Protein AF-A0ABD5UGA8-F1 (afdb_monomer)

Structure (mmCIF, N/CA/C/O backbone):
data_AF-A0ABD5UGA8-F1
#
_entry.id   AF-A0ABD5UGA8-F1
#
loop_
_atom_site.group_PDB
_atom_site.id
_atom_site.type_symbol
_atom_site.label_atom_id
_atom_site.label_alt_id
_atom_site.label_comp_id
_atom_site.label_asym_id
_atom_site.label_entity_id
_atom_site.label_seq_id
_atom_site.pdbx_PDB_ins_code
_atom_site.Cartn_x
_atom_site.Cartn_y
_atom_site.Cartn_z
_atom_site.occupancy
_atom_site.B_iso_or_equiv
_atom_site.auth_seq_id
_atom_site.auth_comp_id
_atom_site.auth_asym_id
_atom_site.auth_atom_id
_atom_site.pdbx_PDB_model_num
ATOM 1 N N . MET A 1 1 ? -20.978 2.724 21.524 1.00 45.38 1 MET A N 1
ATOM 2 C CA . MET A 1 1 ? -21.002 1.710 20.446 1.00 45.38 1 MET A CA 1
ATOM 3 C C . MET A 1 1 ? -19.588 1.168 20.319 1.00 45.38 1 MET A C 1
ATOM 5 O O . MET A 1 1 ? -18.673 1.972 20.382 1.00 45.38 1 MET A O 1
ATOM 9 N N . SER A 1 2 ? -19.447 -0.160 20.303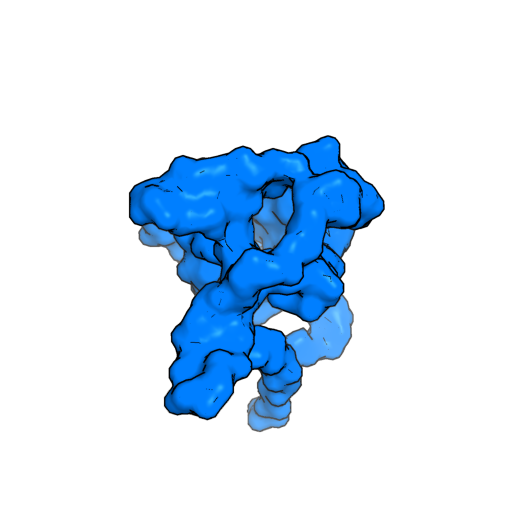 1.00 50.12 2 SER A N 1
ATOM 10 C CA . SER A 1 2 ? -18.247 -0.940 20.665 1.00 50.12 2 SER A CA 1
ATOM 11 C C . SER A 1 2 ? -16.950 -0.486 19.970 1.00 50.12 2 SER A C 1
ATOM 13 O O . SER A 1 2 ? -16.652 -0.906 18.855 1.00 50.12 2 SER A O 1
ATOM 15 N N . THR A 1 3 ? -16.164 0.347 20.658 1.00 58.06 3 THR A N 1
ATOM 16 C CA . THR A 1 3 ? -14.727 0.522 20.393 1.00 58.06 3 THR A CA 1
ATOM 17 C C . THR A 1 3 ? -13.955 -0.774 20.655 1.00 58.06 3 THR A C 1
ATOM 19 O O . THR A 1 3 ? -12.910 -0.972 20.043 1.00 58.06 3 THR A O 1
ATOM 22 N N . ASP A 1 4 ? -14.511 -1.701 21.451 1.00 78.06 4 ASP A N 1
ATOM 23 C CA . ASP A 1 4 ? -13.865 -2.971 21.806 1.00 78.06 4 ASP A CA 1
ATOM 24 C C . ASP A 1 4 ? -13.394 -3.763 20.584 1.00 78.06 4 ASP A C 1
ATOM 26 O O . ASP A 1 4 ? -12.284 -4.287 20.602 1.00 78.06 4 ASP A O 1
ATOM 30 N N . ARG A 1 5 ? -14.184 -3.837 19.497 1.00 87.25 5 ARG A N 1
ATOM 31 C CA . ARG A 1 5 ? -13.758 -4.596 18.308 1.00 87.25 5 ARG A CA 1
ATOM 32 C C . ARG A 1 5 ? -12.470 -4.018 17.726 1.00 87.25 5 ARG A C 1
ATOM 34 O O . ARG A 1 5 ? -11.497 -4.749 17.584 1.00 87.25 5 ARG A O 1
ATOM 41 N N . PHE A 1 6 ? -12.453 -2.734 17.371 1.00 92.12 6 PHE A N 1
ATOM 42 C CA . PHE A 1 6 ? -11.289 -2.123 16.720 1.00 92.12 6 PHE A CA 1
ATOM 43 C C . PHE A 1 6 ? -10.103 -1.961 17.670 1.00 92.12 6 PHE A C 1
ATOM 45 O O . PHE A 1 6 ? -8.963 -2.023 17.220 1.00 92.12 6 PHE A O 1
ATOM 52 N N . GLU A 1 7 ? -10.343 -1.822 18.974 1.00 93.44 7 GLU A N 1
ATOM 53 C CA . GLU A 1 7 ? -9.287 -1.875 19.985 1.00 93.44 7 GLU A CA 1
ATOM 54 C C . GLU A 1 7 ? -8.636 -3.258 20.061 1.00 93.44 7 GLU A C 1
ATOM 56 O O . GLU A 1 7 ? -7.408 -3.343 20.103 1.00 93.44 7 GLU A O 1
ATOM 61 N N . VAL A 1 8 ? -9.420 -4.342 20.001 1.00 92.62 8 VAL A N 1
ATOM 62 C CA . VAL A 1 8 ? -8.891 -5.712 19.905 1.00 92.62 8 VAL 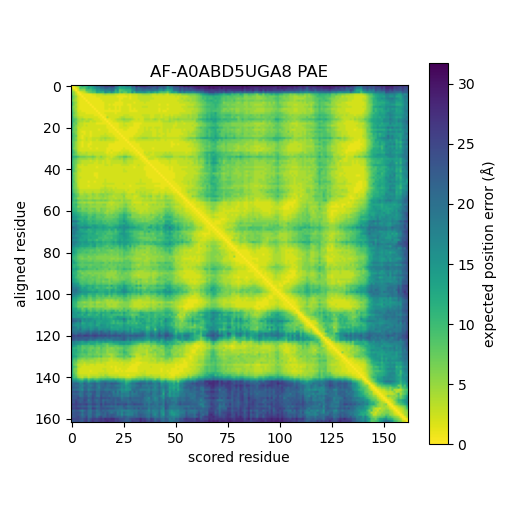A CA 1
ATOM 63 C C . VAL A 1 8 ? -8.052 -5.876 18.639 1.00 92.62 8 VAL A C 1
ATOM 65 O O . VAL A 1 8 ? -6.924 -6.360 18.727 1.00 92.62 8 VAL A O 1
ATOM 68 N N . VAL A 1 9 ? -8.543 -5.407 17.485 1.00 93.69 9 VAL A N 1
ATOM 69 C CA . VAL A 1 9 ? -7.764 -5.453 16.236 1.00 93.69 9 VAL A CA 1
ATOM 70 C C . VAL A 1 9 ? -6.473 -4.643 16.355 1.00 93.69 9 VAL A C 1
ATOM 72 O O . VAL A 1 9 ? -5.406 -5.126 15.993 1.00 93.69 9 VAL A O 1
ATOM 75 N N . ALA A 1 10 ? -6.534 -3.421 16.885 1.00 94.62 10 ALA A N 1
ATOM 76 C CA . ALA A 1 10 ? -5.359 -2.572 17.039 1.00 94.62 10 ALA A CA 1
ATOM 77 C C . ALA A 1 10 ? -4.320 -3.200 17.979 1.00 94.62 10 ALA A C 1
ATOM 79 O O . ALA A 1 10 ? -3.131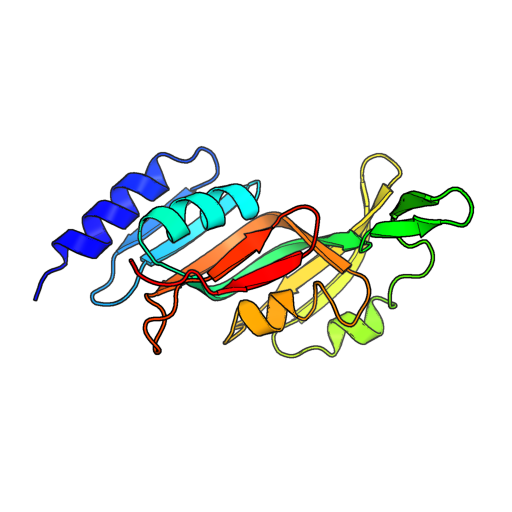 -3.18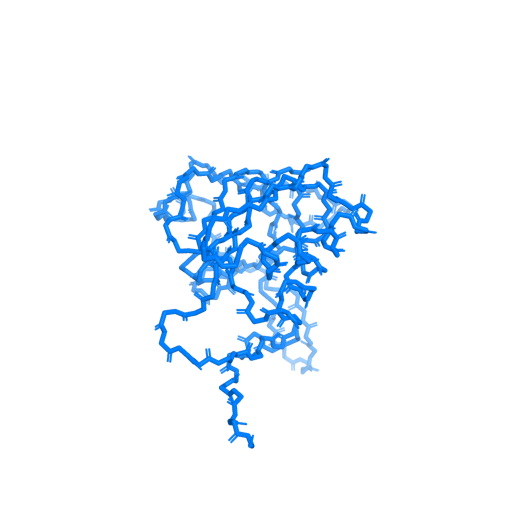7 17.672 1.00 94.62 10 ALA A O 1
ATOM 80 N N . ASN A 1 11 ? -4.750 -3.785 19.100 1.00 94.19 11 ASN A N 1
ATOM 81 C CA . ASN A 1 11 ? -3.866 -4.503 20.021 1.00 94.19 11 ASN A CA 1
ATOM 82 C C . ASN A 1 11 ? -3.167 -5.684 19.349 1.00 94.19 11 ASN A C 1
ATOM 84 O O . ASN A 1 11 ? -1.986 -5.916 19.600 1.00 94.19 11 ASN A O 1
ATOM 88 N N . ASP A 1 12 ? -3.891 -6.398 18.494 1.00 94.38 12 ASP A N 1
ATOM 89 C CA . ASP A 1 12 ? -3.369 -7.523 17.738 1.00 94.38 12 ASP A CA 1
ATOM 90 C C . ASP A 1 12 ? -2.356 -7.091 16.664 1.00 94.38 12 ASP A C 1
ATOM 92 O O . ASP A 1 12 ? -1.270 -7.661 16.564 1.00 94.38 12 ASP A O 1
ATOM 96 N N . LEU A 1 13 ? -2.661 -6.031 15.908 1.00 93.62 13 LEU A N 1
ATOM 97 C CA . LEU A 1 13 ? -1.751 -5.485 14.899 1.00 93.62 13 LEU A CA 1
ATOM 98 C C . LEU A 1 13 ? -0.462 -4.937 15.527 1.00 93.62 13 LEU A C 1
ATOM 100 O O . LEU A 1 13 ? 0.611 -5.165 14.975 1.00 93.62 13 LEU A O 1
ATOM 104 N N . ARG A 1 14 ? -0.528 -4.304 16.708 1.00 94.19 14 ARG A N 1
ATOM 105 C CA . ARG A 1 14 ? 0.663 -3.820 17.444 1.00 94.19 14 ARG A CA 1
ATOM 106 C C . ARG A 1 14 ? 1.681 -4.911 17.774 1.00 94.19 14 ARG A C 1
ATOM 108 O O . ARG A 1 14 ? 2.828 -4.580 18.041 1.00 94.19 14 ARG A O 1
ATOM 115 N N . GLN A 1 15 ? 1.289 -6.186 17.774 1.00 92.69 15 GLN A N 1
ATOM 116 C CA . GLN A 1 15 ? 2.218 -7.294 18.021 1.00 92.69 15 GLN A CA 1
ATOM 117 C C . GLN A 1 15 ? 3.133 -7.586 16.823 1.00 92.69 15 GLN A C 1
ATOM 119 O O . GLN A 1 15 ? 4.062 -8.385 16.939 1.00 92.69 15 GLN A O 1
ATOM 124 N N . GLN A 1 16 ? 2.879 -6.986 15.658 1.00 91.00 16 GLN A N 1
ATOM 125 C CA . GLN A 1 16 ? 3.742 -7.153 14.497 1.00 91.00 16 GLN A CA 1
ATOM 126 C C . GLN A 1 16 ? 5.002 -6.298 14.603 1.00 91.00 16 GLN A C 1
ATOM 128 O O . GLN A 1 16 ? 4.933 -5.104 14.874 1.00 91.00 16 GLN A O 1
ATOM 133 N N . SER A 1 17 ? 6.150 -6.896 14.280 1.00 87.00 17 SER A N 1
ATOM 134 C CA . SER A 1 17 ? 7.470 -6.259 14.380 1.00 87.00 17 SER A CA 1
ATOM 135 C C . SER A 1 17 ? 7.620 -4.967 13.572 1.00 87.00 17 SER A C 1
ATOM 137 O O . SER A 1 17 ? 8.383 -4.098 13.975 1.00 87.00 17 SER A O 1
ATOM 139 N N . GLY A 1 18 ? 6.908 -4.829 12.450 1.00 87.56 18 GLY A N 1
ATOM 140 C CA . GLY A 1 18 ? 6.964 -3.628 11.611 1.00 87.56 18 GLY A CA 1
ATOM 141 C C . GLY A 1 18 ? 5.992 -2.514 12.018 1.00 87.56 18 GLY A C 1
ATOM 142 O O . GLY A 1 18 ? 6.023 -1.445 11.415 1.00 87.56 18 GLY A O 1
ATOM 143 N N . VAL A 1 19 ? 5.095 -2.730 12.989 1.00 92.62 19 VAL A N 1
ATOM 144 C CA . VAL A 1 19 ? 4.140 -1.693 13.422 1.00 92.62 19 VAL A CA 1
ATOM 145 C C . VAL A 1 19 ? 4.834 -0.718 14.365 1.00 92.62 19 VAL A C 1
ATOM 147 O O . VAL A 1 19 ? 5.296 -1.097 15.435 1.00 92.62 19 VAL A O 1
ATOM 150 N N . ILE A 1 20 ? 4.868 0.555 13.969 1.00 93.62 20 ILE A N 1
ATOM 151 C CA . ILE A 1 20 ? 5.433 1.652 14.761 1.00 93.62 20 ILE A CA 1
ATOM 152 C C . ILE A 1 20 ? 4.348 2.244 15.661 1.00 93.62 20 ILE A C 1
ATOM 154 O O . ILE A 1 20 ? 4.526 2.375 16.869 1.00 93.62 20 ILE A O 1
ATOM 158 N N . GLU A 1 21 ? 3.197 2.575 15.075 1.00 94.06 21 GLU A N 1
ATOM 159 C CA . GLU A 1 21 ? 2.040 3.116 15.786 1.00 94.06 21 GLU A CA 1
ATOM 160 C C . GLU A 1 21 ? 0.763 2.470 15.268 1.00 94.06 21 GLU A C 1
ATOM 162 O O . GLU A 1 21 ? 0.638 2.125 14.095 1.00 94.06 21 GLU A O 1
ATOM 167 N N . CYS A 1 22 ? -0.220 2.319 16.147 1.00 95.25 22 CYS A N 1
ATOM 168 C CA . CYS A 1 22 ? -1.522 1.795 15.773 1.00 95.25 22 CYS A CA 1
ATOM 169 C C . CYS A 1 22 ? -2.586 2.424 16.663 1.00 95.25 22 CYS A C 1
ATOM 171 O O . CYS A 1 22 ? -2.460 2.399 17.890 1.00 95.25 22 CYS A O 1
ATOM 173 N N . VAL A 1 23 ? -3.634 2.966 16.056 1.00 94.38 23 VAL A N 1
ATOM 174 C CA . VAL A 1 23 ? -4.715 3.697 16.722 1.00 94.38 23 VAL A CA 1
ATOM 175 C C . VAL A 1 23 ? -6.048 3.137 16.245 1.00 94.38 23 VAL A C 1
ATOM 177 O O . VAL A 1 23 ? -6.285 3.029 15.044 1.00 94.38 23 VAL A O 1
ATOM 180 N N . ALA A 1 24 ? -6.909 2.768 17.190 1.00 94.06 24 ALA A N 1
ATOM 181 C CA . ALA A 1 24 ? -8.275 2.354 16.903 1.00 94.06 24 ALA A CA 1
ATOM 182 C C . ALA A 1 24 ? -9.192 3.578 16.818 1.00 94.06 24 ALA A C 1
ATOM 184 O O . ALA A 1 24 ? -9.073 4.514 17.608 1.00 94.06 24 ALA A O 1
ATOM 185 N N . TRP A 1 25 ? -10.131 3.533 15.882 1.00 91.50 25 TRP A N 1
ATOM 186 C CA . TRP A 1 25 ? -11.207 4.501 15.714 1.00 91.50 25 TRP A CA 1
ATOM 187 C C . TRP A 1 25 ? -12.555 3.798 15.868 1.00 91.50 25 TRP A C 1
ATOM 189 O O . TRP A 1 25 ? -12.630 2.578 16.011 1.00 91.50 25 TRP A O 1
ATOM 199 N N . SER A 1 26 ? -13.647 4.560 15.802 1.00 88.38 26 SER A N 1
ATOM 200 C CA . SER A 1 26 ? -15.001 4.004 15.903 1.00 88.38 26 SER A CA 1
ATOM 201 C C . SER A 1 26 ? -15.383 3.065 14.753 1.00 88.38 26 SER A C 1
ATOM 203 O O . SER A 1 26 ? -16.310 2.277 14.907 1.00 88.38 26 SER A O 1
ATOM 205 N N . ASP A 1 27 ? -14.716 3.168 13.601 1.00 87.69 27 ASP A N 1
ATOM 206 C CA . ASP A 1 27 ? -15.058 2.451 12.363 1.00 87.69 27 ASP A CA 1
ATOM 207 C C . ASP A 1 27 ? -13.848 1.845 11.630 1.00 87.69 27 ASP A C 1
ATOM 209 O O . ASP A 1 27 ? -13.992 1.278 10.546 1.00 87.69 27 ASP A O 1
ATOM 213 N N . SER A 1 28 ? -12.642 2.011 12.173 1.00 90.75 28 SER A N 1
ATOM 214 C CA . SER A 1 28 ? -11.401 1.723 11.457 1.00 90.75 28 SER A CA 1
ATOM 215 C C . SER A 1 28 ? -10.198 1.642 12.393 1.00 90.75 28 SER A C 1
ATOM 217 O O . SER A 1 28 ? -10.287 1.931 13.585 1.00 90.75 28 SER A O 1
ATOM 219 N N . VAL A 1 29 ? -9.049 1.258 11.843 1.00 93.44 29 VAL A N 1
ATOM 220 C CA . VAL A 1 29 ? -7.750 1.267 12.522 1.00 93.44 29 VAL A CA 1
ATOM 221 C C . VAL A 1 29 ? -6.739 1.994 11.644 1.00 93.44 29 VAL A C 1
ATOM 223 O O . VAL A 1 29 ? -6.629 1.699 10.457 1.00 93.44 29 VAL A O 1
ATOM 226 N N . SER A 1 30 ? -5.995 2.932 12.220 1.00 93.31 30 SER A N 1
ATOM 227 C CA . SER A 1 30 ? -4.858 3.589 11.571 1.00 93.31 30 SER A CA 1
ATOM 228 C C . SER A 1 30 ? -3.560 2.965 12.057 1.00 93.31 30 SER A C 1
ATOM 230 O O . SER A 1 30 ? -3.354 2.855 13.261 1.00 93.31 30 SER A O 1
ATOM 232 N N . VAL A 1 31 ? -2.673 2.595 11.139 1.00 94.06 31 VAL A N 1
ATOM 233 C CA . VAL A 1 31 ? -1.390 1.947 11.428 1.00 94.06 31 VAL A CA 1
ATOM 234 C C . VAL A 1 31 ? -0.266 2.711 10.740 1.00 94.06 31 VAL A C 1
ATOM 236 O O . VAL A 1 31 ? -0.326 2.895 9.529 1.00 94.06 31 VAL A O 1
ATOM 239 N N . ARG A 1 32 ? 0.757 3.123 11.490 1.00 93.25 32 ARG A N 1
ATOM 240 C CA . ARG A 1 32 ? 2.052 3.546 10.946 1.00 93.25 32 ARG A CA 1
ATOM 241 C C . ARG A 1 32 ? 2.996 2.351 10.981 1.00 93.25 32 ARG A C 1
ATOM 243 O O . ARG A 1 32 ? 3.178 1.748 12.040 1.00 93.25 32 ARG A O 1
ATOM 250 N N . TYR A 1 33 ? 3.550 1.978 9.836 1.00 90.25 33 TYR A N 1
ATOM 251 C CA . TYR A 1 33 ? 4.234 0.700 9.642 1.00 90.25 33 TYR A CA 1
ATOM 252 C C . TYR A 1 33 ? 5.509 0.858 8.807 1.00 90.25 33 TYR A C 1
ATOM 254 O O . TYR A 1 33 ? 5.505 1.592 7.824 1.00 90.25 33 TYR A O 1
ATOM 262 N N . SER A 1 34 ? 6.574 0.146 9.174 1.00 87.88 34 SER A N 1
ATOM 263 C CA . SER A 1 34 ? 7.856 0.057 8.464 1.00 87.88 34 SER A CA 1
ATOM 264 C C . SER A 1 34 ? 8.269 -1.416 8.385 1.00 87.88 34 SER A C 1
ATOM 266 O O . SER A 1 34 ? 8.865 -1.969 9.308 1.00 87.88 34 SER A O 1
ATOM 268 N N . GLY A 1 35 ? 7.849 -2.098 7.321 1.00 80.88 35 GLY A N 1
ATOM 269 C CA . GLY A 1 35 ? 8.057 -3.534 7.144 1.00 80.88 35 GLY A CA 1
ATOM 270 C C . GLY A 1 35 ? 7.347 -4.085 5.907 1.00 80.88 35 GLY A C 1
ATOM 271 O O . GLY A 1 35 ? 6.922 -3.345 5.015 1.00 80.88 35 GLY A O 1
ATOM 272 N N . VAL A 1 36 ? 7.131 -5.399 5.862 1.00 78.50 36 VAL A N 1
ATOM 273 C CA . VAL A 1 36 ? 6.472 -6.051 4.724 1.00 78.50 36 VAL A CA 1
ATOM 274 C C . VAL A 1 36 ? 4.949 -5.878 4.781 1.00 78.50 36 VAL A C 1
ATOM 276 O O . VAL A 1 36 ? 4.254 -6.492 5.593 1.00 78.50 36 VAL A O 1
ATOM 279 N N . LEU A 1 37 ? 4.395 -5.070 3.869 1.00 80.25 37 LEU A N 1
ATOM 280 C CA . LEU A 1 37 ? 2.955 -4.764 3.821 1.00 80.25 37 LEU A CA 1
ATOM 281 C C . LEU A 1 37 ? 2.055 -6.005 3.790 1.00 80.25 37 LEU A C 1
ATOM 283 O O . LEU A 1 37 ? 0.930 -5.966 4.293 1.00 80.25 37 LEU A O 1
ATOM 287 N N . CYS A 1 38 ? 2.514 -7.103 3.188 1.00 76.69 38 CYS A N 1
ATOM 288 C CA . CYS A 1 38 ? 1.730 -8.331 3.087 1.00 76.69 38 CYS A CA 1
ATOM 289 C C . CYS A 1 38 ? 1.358 -8.914 4.455 1.00 76.69 38 CYS A C 1
ATOM 291 O O . CYS A 1 38 ? 0.265 -9.463 4.594 1.00 76.69 38 CYS A O 1
ATOM 293 N N . ASP A 1 39 ? 2.235 -8.796 5.452 1.00 82.69 39 ASP A N 1
ATOM 294 C CA . ASP A 1 39 ? 2.060 -9.422 6.759 1.00 82.69 39 ASP A CA 1
ATOM 295 C C . ASP A 1 39 ? 1.056 -8.623 7.575 1.00 82.69 39 ASP A C 1
ATOM 297 O O . ASP A 1 39 ? 0.134 -9.192 8.170 1.00 82.69 39 ASP A O 1
ATOM 301 N N . LEU A 1 40 ? 1.161 -7.294 7.505 1.00 86.81 40 LEU A N 1
ATOM 302 C CA . LEU A 1 40 ? 0.168 -6.386 8.062 1.00 86.81 40 LEU A CA 1
ATOM 303 C C . LEU A 1 40 ? -1.206 -6.627 7.444 1.00 86.81 40 LEU A C 1
ATOM 305 O O . LEU A 1 40 ? -2.193 -6.790 8.159 1.00 86.81 40 LEU A O 1
ATOM 309 N N . ARG A 1 41 ? -1.278 -6.741 6.115 1.00 83.00 41 ARG A N 1
ATOM 310 C CA . ARG A 1 41 ? -2.536 -7.018 5.410 1.00 83.00 41 ARG A CA 1
ATOM 311 C C . ARG A 1 41 ? -3.114 -8.382 5.757 1.00 83.00 41 ARG A C 1
ATOM 313 O O . ARG A 1 41 ? -4.321 -8.493 5.956 1.00 83.00 41 ARG A O 1
ATOM 320 N N . ARG A 1 42 ? -2.280 -9.423 5.831 1.00 83.75 42 ARG A N 1
ATOM 321 C CA . ARG A 1 42 ? -2.716 -10.774 6.204 1.00 83.75 42 ARG A CA 1
ATOM 322 C C . ARG A 1 42 ? -3.341 -10.768 7.594 1.00 83.75 42 ARG A C 1
ATOM 324 O O . ARG A 1 42 ? -4.395 -11.366 7.769 1.00 83.75 42 ARG A O 1
ATOM 331 N N . ARG A 1 43 ? -2.732 -10.064 8.551 1.00 88.94 43 ARG A N 1
ATOM 332 C CA . ARG A 1 43 ? -3.267 -9.943 9.912 1.00 88.94 43 ARG A CA 1
ATOM 333 C C . ARG A 1 43 ? -4.505 -9.058 9.980 1.00 88.94 43 ARG A C 1
ATOM 335 O O . ARG A 1 43 ? -5.472 -9.443 10.612 1.00 88.94 43 ARG A O 1
ATOM 342 N N . ALA A 1 44 ? -4.550 -7.932 9.272 1.00 88.69 44 ALA A N 1
ATOM 343 C CA . ALA A 1 44 ? -5.757 -7.103 9.210 1.00 88.69 44 ALA A CA 1
ATOM 344 C C . ALA A 1 44 ? -6.967 -7.887 8.661 1.00 88.69 44 ALA A C 1
ATOM 346 O O . ALA A 1 44 ? -8.081 -7.762 9.172 1.00 88.69 44 ALA A O 1
ATOM 347 N N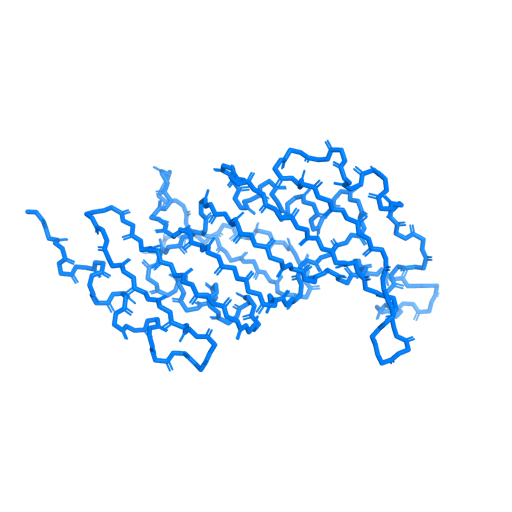 . ARG A 1 45 ? -6.738 -8.771 7.681 1.00 85.50 45 ARG A N 1
ATOM 348 C CA . ARG A 1 45 ? -7.775 -9.640 7.109 1.00 85.50 45 ARG A CA 1
ATOM 349 C C . ARG A 1 45 ? -8.322 -10.689 8.069 1.00 85.50 45 ARG A C 1
ATOM 351 O O . ARG A 1 45 ? -9.479 -11.052 7.912 1.00 85.50 45 ARG A O 1
ATOM 358 N N . THR A 1 46 ? -7.563 -11.150 9.068 1.00 88.81 46 THR A N 1
ATOM 359 C CA . THR A 1 46 ? -8.125 -12.062 10.087 1.00 88.81 46 THR A CA 1
ATOM 360 C C . THR A 1 46 ? -9.190 -11.386 10.951 1.00 88.81 46 THR A C 1
ATOM 362 O O . THR A 1 46 ? -9.892 -12.066 11.689 1.00 88.81 46 THR A O 1
ATOM 365 N N . HIS A 1 47 ? -9.311 -10.059 10.850 1.00 88.94 47 HIS A N 1
ATOM 366 C CA . HIS A 1 47 ? -10.330 -9.243 11.508 1.00 88.94 47 HIS A CA 1
ATOM 367 C C . HIS A 1 47 ? -11.368 -8.666 10.532 1.00 88.94 47 HIS A C 1
ATOM 369 O O . HIS A 1 47 ? -12.102 -7.739 10.895 1.00 88.94 47 HIS A O 1
ATOM 375 N N . ASP A 1 48 ? -11.407 -9.180 9.298 1.00 86.75 48 ASP A N 1
ATOM 376 C CA . ASP A 1 48 ? -12.234 -8.690 8.189 1.00 86.75 48 ASP A CA 1
ATOM 377 C C . ASP A 1 48 ? -12.001 -7.209 7.853 1.00 86.75 48 ASP A C 1
ATOM 379 O O . ASP A 1 48 ? -12.930 -6.493 7.478 1.00 86.75 48 ASP A O 1
ATOM 383 N N . LEU A 1 49 ? -10.765 -6.717 8.005 1.00 86.00 49 LEU A N 1
ATOM 384 C CA . LEU A 1 49 ? -10.411 -5.357 7.606 1.00 86.00 49 LEU A CA 1
ATOM 385 C C . LEU A 1 49 ? -9.631 -5.334 6.291 1.00 86.00 49 LEU A C 1
ATOM 387 O O . LEU A 1 49 ? -8.757 -6.166 6.034 1.00 86.00 49 LEU A O 1
ATOM 391 N N . VAL A 1 50 ? -9.915 -4.316 5.482 1.00 84.38 50 VAL A N 1
ATOM 392 C CA . VAL A 1 50 ? -9.217 -4.021 4.230 1.00 84.38 50 VAL A CA 1
ATOM 393 C C . VAL A 1 50 ? -8.589 -2.630 4.293 1.00 84.38 50 VAL A C 1
ATOM 395 O O . VAL A 1 50 ? -9.131 -1.746 4.962 1.00 84.38 50 VAL A O 1
ATOM 398 N N . PRO A 1 51 ? -7.433 -2.412 3.645 1.00 82.44 51 PRO A N 1
ATOM 399 C CA . PRO A 1 51 ? -6.855 -1.080 3.565 1.00 82.44 51 PRO A CA 1
ATOM 400 C C . PRO A 1 51 ? -7.770 -0.177 2.722 1.00 82.44 51 PRO A C 1
ATOM 402 O O . PRO A 1 51 ? -8.261 -0.586 1.673 1.00 82.44 51 PRO A O 1
ATOM 405 N N . VAL A 1 52 ? -8.006 1.044 3.191 1.00 81.69 52 VAL A N 1
ATOM 406 C CA . VAL A 1 52 ? -8.842 2.060 2.526 1.00 81.69 52 VAL A CA 1
ATOM 407 C C . VAL A 1 52 ? -8.081 3.347 2.245 1.00 81.69 52 VAL A C 1
ATOM 409 O O . VAL A 1 52 ? -8.504 4.144 1.421 1.00 81.69 52 VAL A O 1
ATOM 412 N N . THR A 1 53 ? -6.952 3.569 2.912 1.00 83.94 53 THR A N 1
ATOM 413 C CA . THR A 1 53 ? -6.068 4.698 2.617 1.00 83.94 53 THR A CA 1
ATOM 414 C C . THR A 1 53 ? -4.635 4.291 2.883 1.00 83.94 53 THR A C 1
ATOM 416 O O . THR A 1 53 ? -4.393 3.603 3.877 1.00 83.94 53 THR A O 1
ATOM 419 N N . ILE A 1 54 ? -3.715 4.672 1.997 1.00 83.88 54 ILE A N 1
ATOM 420 C CA . ILE A 1 54 ? -2.280 4.413 2.141 1.00 83.88 54 ILE A CA 1
ATOM 421 C C . ILE A 1 54 ? -1.505 5.669 1.753 1.00 83.88 54 ILE A C 1
ATOM 423 O O . ILE A 1 54 ? -1.528 6.087 0.593 1.00 83.88 54 ILE A O 1
ATOM 427 N N . ASP A 1 55 ? -0.760 6.191 2.719 1.00 86.88 55 ASP A N 1
ATOM 428 C CA . ASP A 1 55 ? 0.139 7.328 2.556 1.00 86.88 55 ASP A CA 1
ATOM 429 C C . ASP A 1 55 ? 1.543 6.890 2.952 1.00 86.88 55 ASP A C 1
ATOM 431 O O . ASP A 1 55 ? 1.723 6.338 4.038 1.00 86.88 55 ASP A O 1
ATOM 435 N N . GLY A 1 56 ? 2.546 7.130 2.114 1.00 89.12 56 GLY A N 1
ATOM 436 C CA . GLY A 1 56 ? 3.928 6.850 2.491 1.00 89.12 56 GLY A CA 1
ATOM 437 C C . GLY A 1 56 ? 4.827 6.434 1.343 1.00 89.12 56 GLY A C 1
ATOM 438 O O . GLY A 1 56 ? 4.556 6.721 0.181 1.00 89.12 56 GLY A O 1
ATOM 439 N N . VAL A 1 57 ? 5.927 5.776 1.699 1.00 88.44 57 VAL A N 1
ATOM 440 C CA . VAL A 1 57 ? 6.983 5.368 0.774 1.00 88.44 57 VAL A CA 1
ATOM 441 C C . VAL A 1 57 ? 7.048 3.851 0.704 1.00 88.44 57 VAL A C 1
ATOM 443 O O . VAL A 1 57 ? 7.284 3.164 1.704 1.00 88.44 57 VAL A O 1
ATOM 446 N N . LEU A 1 58 ? 6.859 3.336 -0.502 1.00 87.12 58 LEU A N 1
ATOM 447 C CA . LEU A 1 58 ? 6.622 1.930 -0.772 1.00 87.12 58 LEU A CA 1
ATOM 448 C C . LEU A 1 58 ? 7.538 1.435 -1.883 1.00 87.12 58 LEU A C 1
ATOM 450 O O . LEU A 1 58 ? 7.872 2.171 -2.808 1.00 87.12 58 LEU A O 1
ATOM 454 N N . TYR A 1 59 ? 7.920 0.174 -1.790 1.00 86.00 59 TYR A N 1
ATOM 455 C CA . TYR A 1 59 ? 8.596 -0.553 -2.845 1.00 86.00 59 TYR A CA 1
ATOM 456 C C . TYR A 1 59 ? 7.601 -1.361 -3.658 1.00 86.00 59 TYR A C 1
ATOM 458 O O . TYR A 1 59 ? 6.712 -2.007 -3.095 1.00 86.00 59 TYR A O 1
ATOM 466 N N . ALA A 1 60 ? 7.815 -1.377 -4.968 1.00 82.62 60 ALA A N 1
ATOM 467 C CA . ALA A 1 60 ? 7.181 -2.308 -5.875 1.00 82.62 60 ALA A CA 1
ATOM 468 C C . ALA A 1 60 ? 8.220 -3.073 -6.709 1.00 82.62 60 ALA A C 1
ATOM 470 O O . ALA A 1 60 ? 9.235 -2.516 -7.127 1.00 82.62 60 ALA A O 1
ATOM 471 N N . GLU A 1 61 ? 7.965 -4.358 -6.930 1.00 82.00 61 GLU A N 1
ATOM 472 C CA . GLU A 1 61 ? 8.723 -5.229 -7.837 1.00 82.00 61 GLU A CA 1
ATOM 473 C C . GLU A 1 61 ? 7.951 -5.413 -9.145 1.00 82.00 61 GLU A C 1
ATOM 475 O O . GLU A 1 61 ? 6.734 -5.234 -9.136 1.00 82.00 61 GLU A O 1
ATOM 480 N N . PRO A 1 62 ? 8.605 -5.757 -10.263 1.00 79.69 62 PRO A N 1
ATOM 481 C CA . PRO A 1 62 ? 7.894 -6.088 -11.490 1.00 79.69 62 PRO A CA 1
ATOM 482 C C . PRO A 1 62 ? 6.911 -7.248 -11.273 1.00 79.69 62 PRO A C 1
ATOM 484 O O . PRO A 1 62 ? 7.196 -8.177 -10.511 1.00 79.69 62 PRO A O 1
ATOM 487 N N . VAL A 1 63 ? 5.755 -7.202 -11.938 1.00 79.25 63 VAL A N 1
ATOM 488 C CA . VAL A 1 63 ? 4.823 -8.336 -11.990 1.00 79.25 63 VAL A CA 1
ATOM 489 C C . VAL A 1 63 ? 5.570 -9.513 -12.614 1.00 79.25 63 VAL A C 1
ATOM 491 O O . VAL A 1 63 ? 6.187 -9.342 -13.659 1.00 79.25 63 VAL A O 1
ATOM 494 N N . PRO A 1 64 ? 5.565 -10.706 -12.008 1.00 78.44 64 PRO A N 1
ATOM 495 C CA . PRO A 1 64 ? 6.178 -11.854 -12.645 1.00 78.44 64 PRO A CA 1
ATOM 496 C C . PRO A 1 64 ? 5.319 -12.362 -13.815 1.00 78.44 64 PRO A C 1
ATOM 498 O O . PRO A 1 64 ? 4.090 -12.383 -13.732 1.00 78.44 64 PRO A O 1
ATOM 501 N N . VAL A 1 65 ? 5.978 -12.801 -14.883 1.00 80.19 65 VAL A N 1
ATOM 502 C CA . VAL A 1 65 ? 5.401 -13.353 -16.113 1.00 80.19 65 VAL A CA 1
ATOM 503 C C . VAL A 1 65 ? 5.973 -14.744 -16.391 1.00 80.19 65 VAL A C 1
ATOM 505 O O . VAL A 1 65 ? 7.056 -15.092 -15.923 1.00 80.19 65 VAL A O 1
ATOM 508 N N . GLU A 1 66 ? 5.225 -15.555 -17.135 1.00 83.94 66 GLU A N 1
ATOM 509 C CA . GLU A 1 66 ? 5.686 -16.860 -17.612 1.00 83.94 66 GLU A CA 1
ATOM 510 C C . GLU A 1 66 ? 6.537 -16.663 -18.874 1.00 83.94 66 GLU A C 1
ATOM 512 O O . GLU A 1 66 ? 6.089 -16.036 -19.839 1.00 83.94 66 GLU A O 1
ATOM 517 N N . ASN A 1 67 ? 7.784 -17.137 -18.850 1.00 82.12 67 ASN A N 1
ATOM 518 C CA . ASN A 1 67 ? 8.682 -17.061 -20.000 1.00 82.12 67 ASN A CA 1
ATOM 519 C C . ASN A 1 67 ? 8.447 -18.227 -20.984 1.00 82.12 67 ASN A C 1
ATOM 521 O O . ASN A 1 67 ? 7.587 -19.080 -20.785 1.00 82.12 67 ASN A O 1
ATOM 525 N N . ALA A 1 68 ? 9.221 -18.274 -22.071 1.00 90.31 68 ALA A N 1
ATOM 526 C CA . ALA A 1 68 ? 9.108 -19.326 -23.088 1.00 90.31 68 ALA A CA 1
ATOM 527 C C . ALA A 1 68 ? 9.474 -20.742 -22.590 1.00 90.31 68 ALA A C 1
ATOM 529 O O . ALA A 1 68 ? 9.224 -21.709 -23.309 1.00 90.31 68 ALA A O 1
ATOM 530 N N . ASP A 1 69 ? 10.064 -20.848 -21.398 1.00 92.81 69 ASP A N 1
ATOM 531 C CA . ASP A 1 69 ? 10.453 -22.094 -20.737 1.00 92.81 69 ASP A CA 1
ATOM 532 C C . ASP A 1 69 ? 9.448 -22.502 -19.633 1.00 92.81 69 ASP A C 1
ATOM 534 O O . ASP A 1 69 ? 9.754 -23.367 -18.812 1.00 92.81 69 ASP A O 1
ATOM 538 N N . ASP A 1 70 ? 8.256 -21.888 -19.605 1.00 87.44 70 ASP A N 1
ATOM 539 C CA . ASP A 1 70 ? 7.209 -22.073 -18.586 1.00 87.44 70 ASP A CA 1
ATOM 540 C C . ASP A 1 70 ? 7.677 -21.719 -17.149 1.00 87.44 70 ASP A C 1
ATOM 542 O O . ASP A 1 70 ? 7.150 -22.211 -16.144 1.00 87.44 70 ASP A O 1
ATOM 546 N N . GLU A 1 71 ? 8.694 -20.857 -17.016 1.00 85.44 71 GLU A N 1
ATOM 547 C CA . GLU A 1 71 ? 9.189 -20.373 -15.725 1.00 85.44 71 GLU A CA 1
ATOM 548 C C . GLU A 1 71 ? 8.571 -19.019 -15.357 1.00 85.44 71 GLU A C 1
ATOM 550 O O . GLU A 1 71 ? 8.474 -18.108 -16.179 1.00 85.44 71 GLU A O 1
ATOM 555 N N . ILE A 1 72 ? 8.217 -18.853 -14.078 1.00 80.56 72 ILE A N 1
ATOM 556 C CA . ILE A 1 72 ? 7.718 -17.587 -13.530 1.00 80.56 72 ILE A CA 1
ATOM 557 C C . ILE A 1 72 ? 8.905 -16.695 -13.150 1.00 80.56 72 ILE A C 1
ATOM 559 O O . ILE A 1 72 ? 9.583 -16.934 -12.145 1.00 80.56 72 ILE A O 1
ATOM 563 N N . VAL A 1 73 ? 9.142 -15.653 -13.942 1.00 79.94 73 VAL A N 1
ATOM 564 C CA . VAL A 1 73 ? 10.260 -14.707 -13.791 1.00 79.94 73 VAL A CA 1
ATOM 565 C C . VAL A 1 73 ? 9.746 -13.265 -13.752 1.00 79.94 73 VAL A C 1
ATOM 567 O O . VAL A 1 73 ? 8.643 -13.015 -14.220 1.00 79.94 73 VAL A O 1
ATOM 570 N N . PRO A 1 74 ? 10.479 -12.292 -13.179 1.00 79.00 74 PRO A N 1
ATOM 571 C CA . PRO A 1 74 ? 10.074 -10.886 -13.244 1.00 79.00 74 PRO A CA 1
ATOM 572 C C . PRO A 1 74 ? 9.910 -10.414 -14.694 1.00 79.00 74 PRO A C 1
ATOM 574 O O . PRO A 1 74 ? 10.751 -10.752 -15.526 1.00 79.00 74 PRO A O 1
ATOM 577 N N . ASP A 1 75 ? 8.875 -9.617 -14.966 1.00 79.38 75 ASP A N 1
ATOM 578 C CA . ASP A 1 75 ? 8.737 -8.892 -16.233 1.00 79.38 75 ASP A CA 1
ATOM 579 C C . ASP A 1 75 ? 9.975 -8.018 -16.479 1.00 79.38 75 ASP A C 1
ATOM 581 O O . ASP A 1 75 ? 10.430 -7.289 -15.587 1.00 79.38 75 ASP A O 1
ATOM 585 N N . ASP A 1 76 ? 10.550 -8.144 -17.673 1.00 79.19 76 ASP A N 1
ATOM 586 C CA . ASP A 1 76 ? 11.737 -7.421 -18.112 1.00 79.19 76 ASP A CA 1
ATOM 587 C C . ASP A 1 76 ? 11.407 -6.069 -18.765 1.00 79.19 76 ASP A C 1
ATOM 589 O O . ASP A 1 76 ? 12.309 -5.234 -18.886 1.00 79.19 76 ASP A O 1
ATOM 593 N N . ASP A 1 77 ? 10.134 -5.808 -19.088 1.00 81.56 77 ASP A N 1
ATOM 594 C CA . ASP A 1 77 ? 9.641 -4.535 -19.633 1.00 81.56 77 ASP A CA 1
ATOM 595 C C . ASP A 1 77 ? 8.421 -3.975 -18.859 1.00 81.56 77 ASP A C 1
ATOM 597 O O . ASP A 1 77 ? 7.360 -3.710 -19.438 1.00 81.56 77 ASP A O 1
ATOM 601 N N . PRO A 1 78 ? 8.533 -3.754 -17.532 1.00 81.06 78 PRO A N 1
ATOM 602 C CA . PRO A 1 78 ? 7.452 -3.158 -16.757 1.00 81.06 78 PRO A CA 1
ATOM 603 C C . PRO A 1 78 ? 7.231 -1.690 -17.155 1.00 81.06 78 PRO A C 1
ATOM 605 O O . PRO A 1 78 ? 8.131 -1.008 -17.654 1.00 81.06 78 PRO A O 1
ATOM 608 N N . ALA A 1 79 ? 6.042 -1.144 -16.870 1.00 84.69 79 ALA A N 1
ATOM 609 C CA . ALA A 1 79 ? 5.713 0.215 -17.296 1.00 84.69 79 ALA A CA 1
ATOM 610 C C . ALA A 1 79 ? 6.710 1.255 -16.745 1.00 84.69 79 ALA A C 1
ATOM 612 O O . ALA A 1 79 ? 7.152 1.160 -15.591 1.00 84.69 79 ALA A O 1
ATOM 613 N N . PRO A 1 80 ? 7.026 2.306 -17.520 1.00 86.25 80 PRO A N 1
ATOM 614 C CA . PRO A 1 80 ? 7.978 3.315 -17.093 1.00 86.25 80 PRO A CA 1
ATOM 615 C C . PRO A 1 80 ? 7.443 4.109 -15.899 1.00 86.25 80 PRO A C 1
ATOM 617 O O . PRO A 1 80 ? 6.245 4.365 -15.764 1.00 86.25 80 PRO A O 1
ATOM 620 N N . THR A 1 81 ? 8.356 4.596 -15.059 1.00 87.00 81 THR A N 1
ATOM 621 C CA . THR A 1 81 ? 8.003 5.298 -13.813 1.00 87.00 81 THR A CA 1
ATOM 622 C C . THR A 1 81 ? 7.170 6.559 -14.043 1.00 87.00 81 THR A C 1
ATOM 624 O O . THR A 1 81 ? 6.396 6.939 -13.173 1.00 87.00 81 THR A O 1
ATOM 627 N N . ALA A 1 82 ? 7.297 7.192 -15.216 1.00 86.12 82 ALA A N 1
ATOM 628 C CA . ALA A 1 82 ? 6.489 8.343 -15.614 1.00 86.12 82 ALA A CA 1
ATOM 629 C C . ALA A 1 82 ? 4.993 8.003 -15.702 1.00 86.12 82 ALA A C 1
ATOM 631 O O . ALA A 1 82 ? 4.179 8.776 -15.215 1.00 86.12 82 ALA A O 1
ATOM 632 N N . VAL A 1 83 ? 4.642 6.828 -16.237 1.00 85.62 83 VAL A N 1
ATOM 633 C CA . VAL A 1 83 ? 3.246 6.365 -16.324 1.00 85.62 83 VAL A CA 1
ATOM 634 C C . VAL A 1 83 ? 2.705 6.063 -14.929 1.00 85.62 83 VAL A C 1
ATOM 636 O O . VAL A 1 83 ? 1.597 6.460 -14.590 1.00 85.62 83 VAL A O 1
ATOM 639 N N . VAL A 1 84 ? 3.511 5.425 -14.074 1.00 82.69 84 VAL A N 1
ATOM 640 C CA . VAL A 1 84 ? 3.106 5.146 -12.686 1.00 82.69 84 VAL A CA 1
ATOM 641 C C . VAL A 1 84 ? 2.902 6.440 -11.889 1.00 82.69 84 VAL A C 1
ATOM 643 O O . VAL A 1 84 ? 1.999 6.514 -11.063 1.00 82.69 84 VAL A O 1
ATOM 646 N N . ALA A 1 85 ? 3.707 7.475 -12.145 1.00 85.19 85 ALA A N 1
ATOM 647 C CA . ALA A 1 85 ? 3.585 8.771 -11.481 1.00 85.19 85 ALA A CA 1
ATOM 648 C C . ALA A 1 85 ? 2.307 9.546 -11.849 1.00 85.19 85 ALA A C 1
ATOM 650 O O . ALA A 1 85 ? 1.909 10.430 -11.096 1.00 85.19 85 ALA A O 1
ATOM 651 N N . GLU A 1 86 ? 1.669 9.228 -12.978 1.00 84.06 86 GLU A N 1
ATOM 652 C CA . GLU A 1 86 ? 0.394 9.829 -13.394 1.00 84.06 86 GLU A CA 1
ATOM 653 C C . GLU A 1 86 ? -0.821 9.186 -12.708 1.00 84.06 86 GLU A C 1
ATOM 655 O O . GLU A 1 86 ? -1.936 9.695 -12.827 1.00 84.06 86 GLU A O 1
ATOM 660 N N . ALA A 1 87 ? -0.629 8.082 -11.980 1.00 79.50 87 ALA A N 1
ATOM 661 C CA . ALA A 1 87 ? -1.709 7.408 -11.278 1.00 79.50 87 ALA A CA 1
ATOM 662 C C . ALA A 1 87 ? -2.238 8.219 -10.086 1.00 79.50 87 ALA A C 1
ATOM 664 O O . ALA A 1 87 ? -1.487 8.832 -9.323 1.00 79.50 87 ALA A O 1
ATOM 665 N N . ASP A 1 88 ? -3.551 8.141 -9.870 1.00 77.81 88 ASP A N 1
ATOM 666 C CA . ASP A 1 88 ? -4.208 8.826 -8.764 1.00 77.81 88 ASP A CA 1
ATOM 667 C C . ASP A 1 88 ? -3.618 8.422 -7.404 1.00 77.81 88 ASP A C 1
ATOM 669 O O . ASP A 1 88 ? -3.541 7.251 -7.028 1.00 77.81 88 ASP A O 1
ATOM 673 N N . GLY A 1 89 ? -3.223 9.436 -6.633 1.00 78.75 89 GLY A N 1
ATOM 674 C CA . GLY A 1 89 ? -2.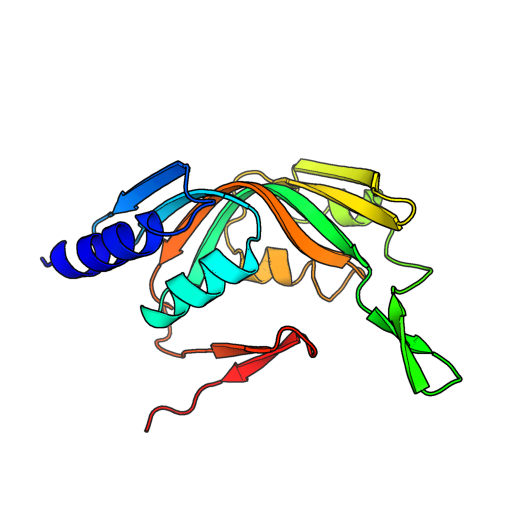661 9.270 -5.295 1.00 78.75 89 GLY A CA 1
ATOM 675 C C . GLY A 1 89 ? -1.193 8.821 -5.260 1.00 78.75 89 GLY A C 1
ATOM 676 O O . GLY A 1 89 ? -0.626 8.748 -4.165 1.00 78.75 89 GLY A O 1
ATOM 677 N N . VAL A 1 90 ? -0.545 8.609 -6.414 1.00 83.12 90 VAL A N 1
ATOM 678 C CA . VAL A 1 90 ? 0.921 8.616 -6.515 1.00 83.12 90 VAL A CA 1
ATOM 679 C C . VAL A 1 90 ? 1.397 10.065 -6.528 1.00 83.12 90 VAL A C 1
ATOM 681 O O . VAL A 1 90 ? 0.955 10.886 -7.323 1.00 83.12 90 VAL A O 1
ATOM 684 N N . GLN A 1 91 ? 2.316 10.389 -5.626 1.00 87.12 91 GLN A N 1
ATOM 685 C CA . GLN A 1 91 ? 3.006 11.675 -5.613 1.00 87.12 91 GLN A CA 1
ATOM 686 C C . GLN A 1 91 ? 4.262 11.632 -6.487 1.00 87.12 91 GLN A C 1
ATOM 688 O O . GLN A 1 91 ? 4.580 12.600 -7.175 1.00 87.12 91 GLN A O 1
ATOM 693 N N . SER A 1 92 ? 5.005 10.526 -6.428 1.00 88.75 92 SER A N 1
ATOM 694 C CA . SER A 1 92 ? 6.177 10.306 -7.271 1.00 88.75 92 SER A CA 1
ATOM 695 C C . SER A 1 92 ? 6.508 8.822 -7.400 1.00 88.75 92 SER A C 1
ATOM 697 O O . SER A 1 92 ? 6.203 8.024 -6.511 1.00 88.75 92 SER A O 1
ATOM 699 N N . ALA A 1 93 ? 7.168 8.463 -8.500 1.00 89.25 93 ALA A N 1
ATOM 700 C CA . ALA A 1 93 ? 7.676 7.122 -8.747 1.00 89.25 93 ALA A CA 1
ATOM 701 C C . ALA A 1 93 ? 9.077 7.195 -9.370 1.00 89.25 93 ALA A C 1
ATOM 703 O O . ALA A 1 93 ? 9.296 7.911 -10.353 1.00 89.25 93 ALA A O 1
ATOM 704 N N . HIS A 1 94 ? 10.029 6.456 -8.799 1.00 90.69 94 HIS A N 1
ATOM 705 C CA . HIS A 1 94 ? 11.423 6.449 -9.243 1.00 90.69 94 HIS A CA 1
ATOM 706 C C . HIS A 1 94 ? 11.996 5.037 -9.244 1.00 90.69 94 HIS A C 1
ATOM 708 O O . HIS A 1 94 ? 11.811 4.283 -8.290 1.00 90.69 94 HIS A O 1
ATOM 714 N N . MET A 1 95 ? 12.719 4.697 -10.308 1.00 89.12 95 MET A N 1
ATOM 715 C CA . MET A 1 95 ? 13.412 3.419 -10.405 1.00 89.12 95 MET A CA 1
ATOM 716 C C . MET A 1 95 ? 14.632 3.452 -9.487 1.00 89.12 95 MET A C 1
ATOM 718 O O . MET A 1 95 ? 15.353 4.452 -9.433 1.00 89.12 95 MET A O 1
ATOM 722 N N . MET A 1 96 ? 14.879 2.358 -8.785 1.00 88.88 96 MET A N 1
ATOM 723 C CA . MET A 1 96 ? 16.091 2.150 -8.017 1.00 88.88 96 MET A CA 1
ATOM 724 C C . MET A 1 96 ? 16.558 0.704 -8.094 1.00 88.88 96 MET A C 1
ATOM 726 O O . MET A 1 96 ? 15.790 -0.208 -8.373 1.00 88.88 96 MET A O 1
ATOM 730 N N . GLU A 1 97 ? 17.839 0.496 -7.835 1.00 84.12 97 GLU A N 1
ATOM 731 C CA . GLU A 1 97 ? 18.416 -0.836 -7.744 1.00 84.12 97 GLU A CA 1
ATOM 732 C C . GLU A 1 97 ? 18.539 -1.230 -6.272 1.00 84.12 97 GLU A C 1
ATOM 734 O O . GLU A 1 97 ? 19.045 -0.457 -5.454 1.00 84.12 97 GLU A O 1
ATOM 739 N N . ASP A 1 98 ? 18.070 -2.426 -5.933 1.00 79.31 98 ASP A N 1
ATOM 740 C CA . ASP A 1 98 ? 18.214 -3.011 -4.605 1.00 79.31 98 ASP A CA 1
ATOM 741 C C . ASP A 1 98 ? 18.708 -4.450 -4.746 1.00 79.31 98 ASP A C 1
ATOM 743 O O . ASP A 1 98 ? 18.062 -5.286 -5.379 1.00 79.31 98 ASP A O 1
ATOM 747 N N . ASN A 1 99 ? 19.890 -4.736 -4.199 1.00 80.69 99 ASN A N 1
ATOM 748 C CA . ASN A 1 99 ? 20.568 -6.030 -4.335 1.00 80.69 99 ASN A CA 1
ATOM 749 C C . ASN A 1 99 ? 20.678 -6.524 -5.794 1.00 80.69 99 ASN A C 1
ATOM 751 O O . ASN A 1 99 ? 20.503 -7.713 -6.069 1.00 80.69 99 ASN A O 1
ATOM 755 N N . GLY A 1 100 ? 20.943 -5.613 -6.736 1.00 78.44 100 GLY A N 1
ATOM 756 C CA . GLY A 1 100 ? 21.061 -5.933 -8.162 1.00 78.44 100 GLY A CA 1
ATOM 757 C C . GLY A 1 100 ? 19.730 -6.208 -8.868 1.00 78.44 100 GLY A C 1
ATOM 758 O O . GLY A 1 100 ? 19.737 -6.682 -10.001 1.00 78.44 100 GLY A O 1
ATOM 759 N N . ARG A 1 101 ? 18.588 -5.948 -8.216 1.00 78.25 101 ARG A N 1
ATOM 760 C CA . ARG A 1 101 ? 17.254 -6.078 -8.814 1.00 78.25 101 ARG A CA 1
ATOM 761 C C . ARG A 1 101 ? 16.602 -4.705 -8.979 1.00 78.25 101 ARG A C 1
ATOM 763 O O . ARG A 1 101 ? 16.648 -3.908 -8.037 1.00 78.25 101 ARG A O 1
ATOM 770 N N . PRO A 1 102 ? 15.980 -4.418 -10.136 1.00 77.69 102 PRO A N 1
ATOM 771 C CA . PRO A 1 102 ? 15.216 -3.194 -10.310 1.00 77.69 102 PRO A CA 1
ATOM 772 C C . PRO A 1 102 ? 13.982 -3.221 -9.404 1.00 77.69 102 PRO A C 1
ATOM 774 O O . PRO A 1 102 ? 13.244 -4.206 -9.345 1.00 77.69 102 PRO A O 1
ATOM 777 N N . ARG A 1 103 ? 13.765 -2.122 -8.687 1.00 85.38 103 ARG A N 1
ATOM 778 C CA . ARG A 1 103 ? 12.597 -1.878 -7.846 1.00 85.38 103 ARG A CA 1
ATOM 779 C C . ARG A 1 103 ? 12.088 -0.472 -8.087 1.00 85.38 103 ARG A C 1
ATOM 781 O O . ARG A 1 103 ? 12.859 0.469 -8.264 1.00 85.38 103 ARG A O 1
ATOM 788 N N . LEU A 1 104 ? 10.780 -0.309 -8.014 1.00 87.31 104 LEU A N 1
ATOM 789 C CA . LEU A 1 104 ? 10.159 0.999 -8.058 1.00 87.31 104 LEU A CA 1
ATOM 790 C C . LEU A 1 104 ? 9.953 1.517 -6.636 1.00 87.31 104 LEU A C 1
ATOM 792 O O . LEU A 1 104 ? 9.326 0.856 -5.811 1.00 87.31 104 LEU A O 1
ATOM 796 N N . LEU A 1 105 ? 10.467 2.710 -6.348 1.00 89.31 105 LEU A N 1
ATOM 797 C CA . LEU A 1 105 ? 10.141 3.450 -5.137 1.00 89.31 105 LEU A CA 1
ATOM 798 C C . LEU A 1 105 ? 8.976 4.392 -5.434 1.00 89.31 105 LEU A C 1
ATOM 800 O O . LEU A 1 105 ? 9.111 5.308 -6.248 1.00 89.31 105 LEU A O 1
ATOM 804 N N . VAL A 1 106 ? 7.850 4.178 -4.761 1.00 87.12 106 VAL A N 1
ATOM 805 C CA . VAL A 1 106 ? 6.609 4.929 -4.951 1.00 87.12 106 VAL A CA 1
ATOM 806 C C . VAL A 1 106 ? 6.289 5.716 -3.688 1.00 87.12 106 VAL A C 1
ATOM 808 O O . VAL A 1 106 ? 6.235 5.153 -2.594 1.00 87.12 106 VAL A O 1
ATOM 811 N N . THR A 1 107 ? 6.062 7.016 -3.842 1.00 88.62 107 THR A N 1
ATOM 812 C CA . THR A 1 107 ? 5.564 7.891 -2.776 1.00 88.62 107 THR A CA 1
ATOM 813 C C . THR A 1 107 ? 4.088 8.157 -3.018 1.00 88.62 107 THR A C 1
ATOM 815 O O . THR A 1 107 ? 3.714 8.513 -4.135 1.00 88.62 107 THR A O 1
ATOM 818 N N . THR A 1 108 ? 3.251 8.013 -1.994 1.00 85.12 108 THR A N 1
ATOM 819 C CA . THR A 1 108 ? 1.799 8.196 -2.097 1.00 85.12 108 THR A CA 1
ATOM 820 C C . THR A 1 108 ? 1.279 9.268 -1.151 1.00 85.12 108 THR A C 1
ATOM 822 O O . THR A 1 108 ? 1.789 9.438 -0.041 1.00 85.12 108 THR A O 1
ATOM 825 N N . THR A 1 109 ? 0.221 9.963 -1.575 1.00 82.75 109 THR A N 1
ATOM 826 C CA . THR A 1 109 ? -0.514 10.914 -0.731 1.00 82.75 109 THR A CA 1
ATOM 827 C C . THR A 1 109 ? -2.020 10.780 -0.919 1.00 82.75 109 THR A C 1
ATOM 829 O O . THR A 1 109 ? -2.552 11.075 -1.987 1.00 82.75 109 THR A O 1
ATOM 832 N N . GLY A 1 110 ? -2.723 10.416 0.145 1.00 68.44 110 GLY A N 1
ATOM 833 C CA . GLY A 1 110 ? -4.175 10.417 0.249 1.00 68.44 110 GLY A CA 1
ATOM 834 C C . GLY A 1 110 ? -4.871 9.442 -0.691 1.00 68.44 110 GLY A C 1
ATOM 835 O O . GLY A 1 110 ? -5.962 9.764 -1.170 1.00 68.44 110 GLY A O 1
ATOM 836 N N . VAL A 1 111 ? -4.273 8.281 -0.988 1.00 71.50 111 VAL A N 1
ATOM 837 C CA . VAL A 1 111 ? -4.872 7.334 -1.940 1.00 71.50 111 VAL A CA 1
ATOM 838 C C . VAL A 1 111 ? -6.173 6.794 -1.346 1.00 71.50 111 VAL A C 1
ATOM 840 O O . VAL A 1 111 ? -6.152 6.032 -0.384 1.00 71.50 111 VAL A O 1
ATOM 843 N N . LYS A 1 112 ? -7.320 7.205 -1.900 1.00 62.50 112 LYS A N 1
ATOM 844 C CA . LYS A 1 112 ? -8.666 6.938 -1.346 1.00 62.50 112 LYS A CA 1
ATOM 845 C C . LYS A 1 112 ? -9.091 5.47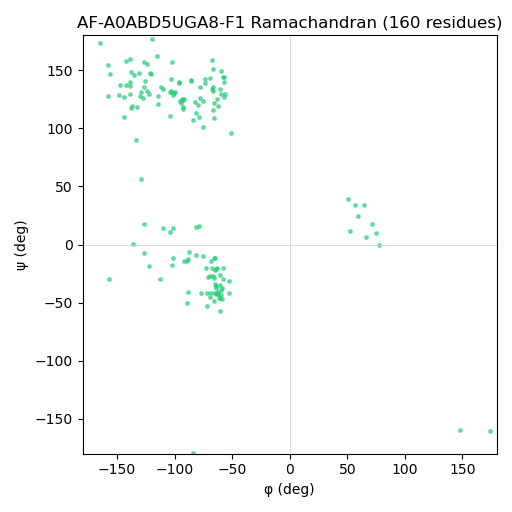0 -1.392 1.00 62.50 112 LYS A C 1
ATOM 847 O O . LYS A 1 112 ? -10.092 5.109 -0.773 1.00 62.50 112 LYS A O 1
ATOM 852 N N . SER A 1 113 ? -8.371 4.662 -2.159 1.00 62.41 113 SER A N 1
ATOM 853 C CA . SER A 1 113 ? -8.610 3.240 -2.323 1.00 62.41 113 SER A CA 1
ATOM 854 C C . SER A 1 113 ? -7.267 2.542 -2.461 1.00 62.41 113 SER A C 1
ATOM 856 O O . SER A 1 113 ? -6.574 2.649 -3.468 1.00 62.41 113 SER A O 1
ATOM 858 N N . ALA A 1 114 ? -6.892 1.790 -1.430 1.00 55.69 114 ALA A N 1
ATOM 859 C CA . ALA A 1 114 ? -5.745 0.900 -1.530 1.00 55.69 114 ALA A CA 1
ATOM 860 C C . ALA A 1 114 ? -5.962 -0.197 -2.582 1.00 55.69 114 ALA A C 1
ATOM 862 O O . ALA A 1 114 ? -4.991 -0.797 -3.020 1.00 55.69 114 ALA A O 1
ATOM 863 N N . ILE A 1 115 ? -7.218 -0.481 -2.956 1.00 56.09 115 ILE A N 1
ATOM 864 C CA . ILE A 1 115 ? -7.543 -1.398 -4.049 1.00 56.09 115 ILE A CA 1
ATOM 865 C C . ILE A 1 115 ? -7.044 -0.802 -5.356 1.00 56.09 115 ILE A C 1
ATOM 867 O O . ILE A 1 115 ? -6.266 -1.473 -6.007 1.00 56.09 115 ILE A O 1
ATOM 871 N N . ASP A 1 116 ? -7.335 0.462 -5.649 1.00 56.78 116 ASP A N 1
ATOM 872 C CA . ASP A 1 116 ? -6.903 1.138 -6.882 1.00 56.78 116 ASP A CA 1
ATOM 873 C C . ASP A 1 116 ? -5.371 1.266 -6.924 1.00 56.78 116 ASP A C 1
ATOM 875 O O . ASP A 1 116 ? -4.736 1.101 -7.957 1.00 56.78 116 ASP A O 1
ATOM 879 N N . PHE A 1 117 ? -4.741 1.454 -5.761 1.00 58.06 117 PHE A N 1
ATOM 880 C CA . PHE A 1 117 ? -3.283 1.438 -5.638 1.00 58.06 117 PHE A CA 1
ATOM 881 C C . PHE A 1 117 ? -2.671 0.040 -5.840 1.00 58.06 117 PHE A C 1
ATOM 883 O O . PHE A 1 117 ? -1.531 -0.101 -6.265 1.00 58.06 117 PHE A O 1
ATOM 890 N N . MET A 1 118 ? -3.420 -1.024 -5.547 1.00 53.53 118 MET A N 1
ATOM 891 C CA . MET A 1 118 ? -3.051 -2.406 -5.872 1.00 53.53 118 MET A CA 1
ATOM 892 C C . MET A 1 118 ? -3.533 -2.838 -7.252 1.00 53.53 118 MET A C 1
ATOM 894 O O . MET A 1 118 ? -3.048 -3.818 -7.791 1.00 53.53 118 MET A O 1
ATOM 898 N N . GLU A 1 119 ? -4.432 -2.092 -7.860 1.00 50.00 119 GLU A N 1
ATOM 899 C CA . GLU A 1 119 ? -4.608 -2.028 -9.293 1.00 50.00 119 GLU A CA 1
ATOM 900 C C . GLU A 1 119 ? -3.577 -1.072 -9.889 1.00 50.00 119 GLU A C 1
ATOM 902 O O . GLU A 1 119 ? -3.722 -0.703 -11.024 1.00 50.00 119 GLU A O 1
ATOM 907 N N . LEU A 1 120 ? -2.510 -0.658 -9.201 1.00 48.94 120 LEU A N 1
ATOM 908 C CA . LEU A 1 120 ? -1.224 -0.400 -9.865 1.00 48.94 120 LEU A CA 1
ATOM 909 C C . LEU A 1 120 ? -0.362 -1.661 -9.835 1.00 48.94 120 LEU A C 1
ATOM 911 O O . LEU A 1 120 ? 0.558 -1.791 -10.640 1.00 48.94 120 LEU A O 1
ATOM 915 N N . ASN A 1 121 ? -0.751 -2.635 -8.996 1.00 48.41 121 ASN A N 1
ATOM 916 C CA . ASN A 1 121 ? -0.115 -3.938 -8.895 1.00 48.41 121 ASN A CA 1
ATOM 917 C C . ASN A 1 121 ? -0.521 -4.932 -10.006 1.00 48.41 121 ASN A C 1
ATOM 919 O O . ASN A 1 121 ? -0.386 -6.143 -9.839 1.00 48.41 121 ASN A O 1
ATOM 923 N N . GLY A 1 122 ? -1.118 -4.439 -11.095 1.00 49.81 122 GLY A N 1
ATOM 924 C CA . GLY A 1 122 ? -1.783 -5.270 -12.102 1.00 49.81 122 GLY A CA 1
ATOM 925 C C . GLY A 1 122 ? -1.947 -4.676 -13.512 1.00 49.81 122 GLY A C 1
ATOM 926 O O . GLY A 1 122 ? -1.923 -5.462 -14.451 1.00 49.81 122 GLY A O 1
ATOM 927 N N . PRO A 1 123 ? -2.079 -3.352 -13.734 1.00 55.75 123 PRO A N 1
ATOM 928 C CA . PRO A 1 123 ? -2.229 -2.798 -15.083 1.00 55.75 123 PRO A CA 1
ATOM 929 C C . PRO A 1 123 ? -0.946 -2.192 -15.650 1.00 55.75 123 PRO A C 1
ATOM 931 O O . PRO A 1 123 ? -0.905 -1.906 -16.841 1.00 55.75 123 PRO A O 1
ATOM 934 N N . TYR A 1 124 ? 0.086 -1.995 -14.824 1.00 69.06 124 TYR A N 1
ATOM 935 C CA . TYR A 1 124 ? 1.334 -1.340 -15.230 1.00 69.06 124 TYR A CA 1
ATOM 936 C C . TYR A 1 124 ? 2.585 -2.172 -14.914 1.00 69.06 124 TYR A C 1
ATOM 938 O O . TYR A 1 124 ? 3.685 -1.632 -14.875 1.00 69.06 124 TYR A O 1
ATOM 946 N N . GLY A 1 125 ? 2.437 -3.477 -14.665 1.00 73.94 125 GLY A N 1
ATOM 947 C CA . GLY A 1 125 ? 3.586 -4.376 -14.520 1.00 73.94 125 GLY A CA 1
ATOM 948 C C . GLY A 1 125 ? 4.404 -4.206 -13.233 1.00 73.94 125 GLY A C 1
ATOM 949 O O . GLY A 1 125 ? 5.519 -4.700 -13.179 1.00 73.94 125 GLY A O 1
ATOM 950 N N . TRP A 1 126 ? 3.881 -3.557 -12.185 1.00 78.62 126 TRP A N 1
ATOM 951 C CA . TRP A 1 126 ? 4.521 -3.468 -10.856 1.00 78.62 126 TRP A CA 1
ATOM 952 C C . TRP A 1 126 ? 3.673 -4.180 -9.796 1.00 78.62 126 TRP A C 1
ATOM 954 O O . TRP A 1 126 ? 2.518 -4.437 -10.072 1.00 78.62 126 TRP A O 1
ATOM 964 N N . ILE A 1 127 ? 4.205 -4.535 -8.620 1.00 76.94 127 ILE A N 1
ATOM 965 C CA . ILE A 1 127 ? 3.495 -5.083 -7.448 1.00 76.94 127 ILE A CA 1
ATOM 966 C C . ILE A 1 127 ? 4.138 -4.554 -6.166 1.00 76.94 127 ILE A C 1
ATOM 968 O O . ILE A 1 127 ? 5.327 -4.752 -5.963 1.00 76.94 127 ILE A O 1
ATOM 972 N N . LEU A 1 128 ? 3.374 -3.963 -5.245 1.00 78.44 128 LEU A N 1
ATOM 973 C CA . LEU A 1 128 ? 3.865 -3.540 -3.931 1.00 78.44 128 LEU A CA 1
ATOM 974 C C . LEU A 1 128 ? 4.351 -4.728 -3.108 1.00 78.44 128 LEU A C 1
ATOM 976 O O . LEU A 1 128 ? 3.567 -5.606 -2.727 1.00 78.44 128 LEU A O 1
ATOM 980 N N . THR A 1 129 ? 5.626 -4.702 -2.752 1.00 76.00 129 THR A N 1
ATOM 981 C CA . THR A 1 129 ? 6.287 -5.807 -2.056 1.00 76.00 129 THR A CA 1
ATOM 982 C C . THR A 1 129 ? 6.694 -5.453 -0.636 1.00 76.00 129 THR A C 1
ATOM 984 O O . THR A 1 129 ? 6.656 -6.323 0.235 1.00 76.00 129 THR A O 1
ATOM 987 N N . GLU A 1 130 ? 6.989 -4.183 -0.352 1.00 79.06 130 GLU A N 1
ATOM 988 C CA . GLU A 1 130 ? 7.521 -3.759 0.945 1.00 79.06 130 GLU A CA 1
ATOM 989 C C . GLU A 1 130 ? 7.222 -2.276 1.227 1.00 79.06 130 GLU A C 1
ATOM 991 O O . GLU A 1 130 ? 7.177 -1.461 0.312 1.00 79.06 130 GLU A O 1
ATOM 996 N N . ALA A 1 131 ? 7.002 -1.901 2.491 1.00 81.62 131 ALA A N 1
ATOM 997 C CA . ALA A 1 131 ? 6.901 -0.499 2.899 1.00 81.62 131 ALA A CA 1
ATOM 998 C C . ALA A 1 131 ? 8.182 -0.057 3.601 1.00 81.62 131 ALA A C 1
ATOM 1000 O O . ALA A 1 131 ? 8.605 -0.694 4.564 1.00 81.62 131 ALA A O 1
ATOM 1001 N N . LYS A 1 132 ? 8.732 1.095 3.195 1.00 84.44 132 LYS A N 1
ATOM 1002 C CA . LYS A 1 132 ? 9.749 1.785 4.000 1.00 84.44 132 LYS A CA 1
ATOM 1003 C C . LYS A 1 132 ? 9.108 2.410 5.226 1.00 84.44 132 LYS A C 1
ATOM 1005 O O . LYS A 1 132 ? 9.536 2.160 6.344 1.00 84.44 132 LYS A O 1
ATOM 1010 N N . GLU A 1 133 ? 8.067 3.200 5.001 1.00 87.94 133 GLU A N 1
ATOM 1011 C CA . GLU A 1 133 ? 7.219 3.767 6.041 1.00 87.94 133 GLU A CA 1
ATOM 1012 C C . GLU A 1 133 ? 5.873 4.129 5.413 1.00 87.94 133 GLU A C 1
ATOM 1014 O O . GLU A 1 133 ? 5.836 4.809 4.387 1.00 87.94 133 GLU A O 1
ATOM 1019 N N . ALA A 1 134 ? 4.773 3.663 6.002 1.00 88.12 134 ALA A N 1
ATOM 1020 C CA . ALA A 1 134 ? 3.432 3.955 5.516 1.00 88.12 134 ALA A CA 1
ATOM 1021 C C . ALA A 1 134 ? 2.437 4.156 6.659 1.00 88.12 134 ALA A C 1
ATOM 1023 O O . ALA A 1 134 ? 2.407 3.384 7.619 1.00 88.12 134 ALA A O 1
ATOM 1024 N N . GLN A 1 135 ? 1.585 5.166 6.515 1.00 91.06 135 GLN A N 1
ATOM 1025 C CA . GLN A 1 135 ? 0.361 5.347 7.273 1.00 91.06 135 GLN A CA 1
ATOM 1026 C C . GLN A 1 135 ? -0.792 4.707 6.499 1.00 91.06 135 GLN A C 1
ATOM 1028 O O . GLN A 1 135 ? -1.125 5.109 5.387 1.00 91.06 135 GLN A O 1
ATOM 1033 N N . ILE A 1 136 ? -1.422 3.704 7.101 1.00 89.12 136 ILE A N 1
ATOM 1034 C CA . ILE A 1 136 ? -2.472 2.911 6.466 1.00 89.12 136 ILE A CA 1
ATOM 1035 C C . ILE A 1 136 ? -3.718 2.959 7.326 1.00 89.12 136 ILE A C 1
ATOM 1037 O O . ILE A 1 136 ? -3.654 2.729 8.533 1.00 89.12 136 ILE A O 1
ATOM 1041 N N . ARG A 1 137 ? -4.866 3.233 6.711 1.00 90.25 137 ARG A N 1
ATOM 1042 C CA . ARG A 1 137 ? -6.168 3.091 7.362 1.00 90.25 137 ARG A CA 1
ATOM 1043 C C . ARG A 1 137 ? -6.815 1.796 6.902 1.00 90.25 137 ARG A C 1
ATOM 1045 O O . ARG A 1 137 ? -6.936 1.563 5.704 1.00 90.25 137 ARG A O 1
ATOM 1052 N N . PHE A 1 138 ? -7.252 0.982 7.850 1.00 89.19 138 PHE A N 1
ATOM 1053 C CA . PHE A 1 138 ? -7.994 -0.251 7.630 1.00 89.19 138 PHE A CA 1
ATOM 1054 C C . PHE A 1 138 ? -9.435 -0.081 8.096 1.00 89.19 138 PHE A C 1
ATOM 1056 O O . PHE A 1 138 ? -9.665 0.414 9.197 1.00 89.19 138 PHE A O 1
ATOM 1063 N N . ALA A 1 139 ? -10.401 -0.508 7.292 1.00 89.06 139 ALA A N 1
ATOM 1064 C CA . ALA A 1 139 ? -11.819 -0.475 7.640 1.00 89.06 139 ALA A CA 1
ATOM 1065 C C . ALA A 1 139 ? -12.514 -1.768 7.180 1.00 89.06 139 ALA A C 1
ATOM 1067 O O . ALA A 1 139 ? -11.985 -2.461 6.305 1.00 89.06 139 ALA A O 1
ATOM 1068 N N . PRO A 1 140 ? -13.678 -2.120 7.751 1.00 87.25 140 PRO A N 1
ATOM 1069 C CA . PRO A 1 140 ? -14.484 -3.218 7.236 1.00 87.25 140 PRO A CA 1
ATOM 1070 C C . PRO A 1 140 ? -14.908 -2.958 5.780 1.00 87.25 140 PRO A C 1
ATOM 1072 O O . PRO A 1 140 ? -15.115 -1.798 5.403 1.00 87.25 140 PRO A O 1
ATOM 1075 N N . PRO A 1 141 ? -15.079 -4.004 4.953 1.00 79.00 141 PRO A N 1
ATOM 1076 C CA . PRO A 1 141 ? -15.623 -3.850 3.610 1.00 79.00 141 PRO A CA 1
ATOM 1077 C C . PRO A 1 141 ? -17.040 -3.265 3.676 1.00 79.00 141 PRO A C 1
ATOM 1079 O O . PRO A 1 141 ? -17.873 -3.725 4.457 1.00 79.00 141 PRO A O 1
ATOM 1082 N N . LYS A 1 142 ? -17.326 -2.264 2.833 1.00 69.00 142 LYS A N 1
ATOM 1083 C CA . LYS A 1 142 ? -18.651 -1.618 2.777 1.00 69.00 142 LYS A CA 1
ATOM 1084 C C . LYS A 1 142 ? -19.754 -2.567 2.289 1.00 69.00 142 LYS A C 1
ATOM 1086 O O . LYS A 1 142 ? -20.884 -2.438 2.744 1.00 69.00 142 LYS A O 1
ATOM 1091 N N . ASP A 1 143 ? -19.401 -3.553 1.459 1.00 60.09 143 ASP A N 1
ATOM 1092 C CA . ASP A 1 143 ? -20.352 -4.481 0.828 1.00 60.09 143 ASP A CA 1
ATOM 1093 C C . ASP A 1 143 ? -20.382 -5.885 1.467 1.00 60.09 143 ASP A C 1
ATOM 1095 O O . ASP A 1 143 ? -20.982 -6.807 0.922 1.00 60.09 143 ASP A O 1
ATOM 1099 N N . GLY A 1 144 ? -19.742 -6.088 2.627 1.00 51.56 144 GLY A N 1
ATOM 1100 C CA . GLY A 1 144 ? -19.820 -7.352 3.383 1.00 51.56 144 GLY A CA 1
ATOM 1101 C C . GLY A 1 144 ? -19.184 -8.584 2.717 1.00 51.56 144 GLY A C 1
ATOM 1102 O O . GLY A 1 144 ? -19.304 -9.688 3.244 1.00 51.56 144 GLY A O 1
ATOM 1103 N N . VAL A 1 145 ? -18.500 -8.422 1.581 1.00 51.62 145 VAL A N 1
ATOM 1104 C CA . VAL A 1 145 ? -17.812 -9.511 0.876 1.00 51.62 145 VAL A CA 1
ATOM 1105 C C . VAL A 1 145 ? -16.342 -9.559 1.297 1.00 51.62 145 VAL A C 1
ATOM 1107 O O . VAL A 1 145 ? -15.607 -8.584 1.131 1.00 51.62 145 VAL A O 1
ATOM 1110 N N . SER A 1 146 ? -15.910 -10.701 1.833 1.00 47.28 146 SER A N 1
ATOM 1111 C CA . SER A 1 146 ? -14.503 -10.971 2.138 1.00 47.28 146 SER A CA 1
ATOM 1112 C C . SER A 1 146 ? -13.795 -11.521 0.897 1.00 47.28 146 SER A C 1
ATOM 1114 O O . SER A 1 146 ? -14.352 -12.335 0.157 1.00 47.28 146 SER A O 1
ATOM 1116 N N . PHE A 1 147 ? -12.552 -11.095 0.673 1.00 47.88 147 PHE A N 1
ATOM 1117 C CA . PHE A 1 147 ? -11.751 -11.522 -0.472 1.00 47.88 147 PHE A CA 1
ATOM 1118 C C . PHE A 1 147 ? -10.393 -12.071 -0.037 1.00 47.88 147 PHE A C 1
ATOM 1120 O O . PHE A 1 147 ? -9.690 -11.467 0.781 1.00 47.88 147 PHE A O 1
ATOM 1127 N N . LEU A 1 148 ? -9.994 -13.191 -0.634 1.00 40.44 148 LEU A N 1
ATOM 1128 C CA . LEU A 1 148 ? -8.642 -13.725 -0.558 1.00 40.44 148 LEU A CA 1
ATOM 1129 C C . LEU A 1 148 ? -7.840 -13.177 -1.744 1.00 40.44 148 LEU A C 1
ATOM 1131 O O . LEU A 1 148 ? -8.249 -13.338 -2.887 1.00 40.44 148 LEU A O 1
ATOM 1135 N N . LEU A 1 149 ? -6.699 -12.538 -1.472 1.00 41.69 149 LEU A N 1
ATOM 1136 C CA . LEU A 1 149 ? -5.704 -12.227 -2.503 1.00 41.69 149 LEU A CA 1
ATOM 1137 C C . LEU A 1 149 ? -4.562 -13.221 -2.339 1.00 41.69 149 LEU A C 1
ATOM 1139 O O . LE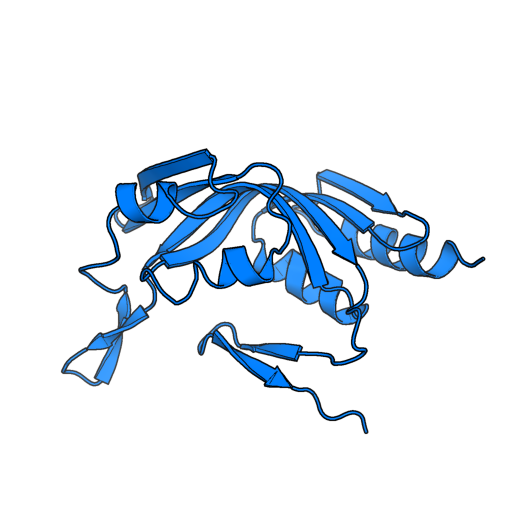U A 1 149 ? -3.852 -13.160 -1.328 1.00 41.69 149 LEU A O 1
ATOM 1143 N N . SER A 1 150 ? -4.434 -14.132 -3.298 1.00 40.91 150 SER A N 1
ATOM 1144 C CA . SER A 1 150 ? -3.291 -15.038 -3.382 1.00 40.91 150 SER A CA 1
ATOM 1145 C C . SER A 1 150 ? -2.031 -14.240 -3.707 1.00 40.91 150 SER A C 1
ATOM 1147 O O . SER A 1 150 ? -2.049 -13.372 -4.578 1.00 40.91 150 SER A O 1
ATOM 1149 N N . ARG A 1 151 ? -0.947 -14.516 -2.977 1.00 37.22 151 ARG A N 1
ATOM 1150 C CA . ARG A 1 151 ? 0.337 -13.819 -3.127 1.00 37.22 151 ARG A CA 1
ATOM 1151 C C . ARG A 1 151 ? 1.073 -14.226 -4.409 1.00 37.22 151 ARG A C 1
ATOM 1153 O O . ARG A 1 151 ? 1.886 -13.450 -4.885 1.00 37.22 151 ARG A O 1
ATOM 1160 N N . ASP A 1 152 ? 0.719 -15.386 -4.961 1.00 35.94 152 ASP A N 1
ATOM 1161 C CA . ASP A 1 152 ? 1.392 -15.982 -6.117 1.00 35.94 152 ASP A CA 1
ATOM 1162 C C . ASP A 1 152 ? 0.605 -15.785 -7.420 1.00 35.94 152 ASP A C 1
ATOM 1164 O O . ASP A 1 152 ? 1.158 -15.936 -8.499 1.00 35.94 152 ASP A O 1
ATOM 1168 N N . THR A 1 153 ? -0.690 -15.449 -7.340 1.00 44.22 153 THR A N 1
ATOM 1169 C CA . THR A 1 153 ? -1.551 -15.341 -8.534 1.00 44.22 153 THR A CA 1
ATOM 1170 C C . THR A 1 153 ? -2.285 -14.013 -8.660 1.00 44.22 153 THR A C 1
ATOM 1172 O O . THR A 1 153 ? -2.975 -13.806 -9.654 1.00 44.22 153 THR A O 1
ATOM 1175 N N . SER A 1 154 ? -2.216 -13.135 -7.651 1.00 41.75 154 SER A N 1
ATOM 1176 C CA . SER A 1 154 ? -2.947 -11.855 -7.597 1.00 41.75 154 SER A CA 1
ATOM 1177 C C . SER A 1 154 ? -4.461 -11.962 -7.847 1.00 41.75 154 SER A C 1
ATOM 1179 O O . S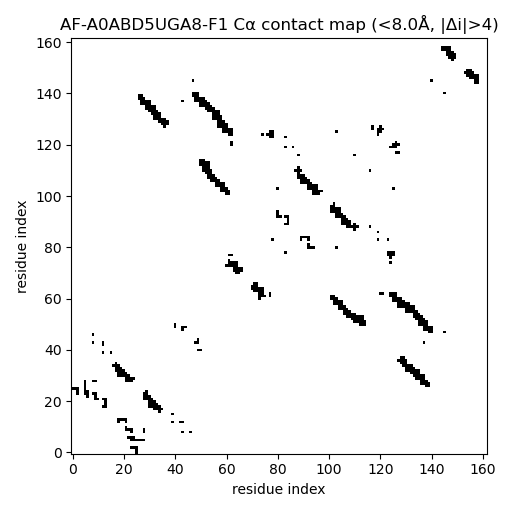ER A 1 154 ? -5.146 -10.951 -7.986 1.00 41.75 154 SER A O 1
ATOM 1181 N N . GLN A 1 155 ? -5.026 -13.173 -7.853 1.00 35.50 155 GLN A N 1
ATOM 1182 C CA . GLN A 1 155 ? -6.452 -13.371 -8.051 1.00 35.50 155 GLN A CA 1
ATOM 1183 C C . GLN A 1 155 ? -7.197 -13.001 -6.770 1.00 35.50 155 GLN A C 1
ATOM 1185 O O . GLN A 1 155 ? -6.935 -13.548 -5.693 1.00 35.50 155 GLN A O 1
ATOM 1190 N N . LEU A 1 156 ? -8.139 -12.067 -6.909 1.00 34.94 156 LEU A N 1
ATOM 1191 C CA . LEU A 1 156 ? -9.168 -11.777 -5.920 1.00 34.94 156 LEU A CA 1
ATOM 1192 C C . LEU A 1 156 ? -10.215 -12.893 -5.977 1.00 34.94 156 LEU A C 1
ATOM 1194 O O . LEU A 1 156 ? -11.083 -12.904 -6.846 1.00 34.94 156 LEU A O 1
ATOM 1198 N N . GLN A 1 157 ? -10.147 -13.837 -5.042 1.00 44.66 157 GLN A N 1
ATOM 1199 C CA . GLN A 1 157 ? -11.222 -14.805 -4.855 1.00 44.66 157 GLN A CA 1
ATOM 1200 C C . GLN A 1 157 ? -12.195 -14.299 -3.801 1.00 44.66 157 GLN A C 1
ATOM 1202 O O . GLN A 1 157 ? -11.818 -14.007 -2.664 1.00 44.66 157 GLN A O 1
ATOM 1207 N N . ARG A 1 158 ? -13.466 -14.208 -4.190 1.00 45.69 158 ARG A N 1
ATOM 1208 C CA . ARG A 1 158 ? -14.574 -14.007 -3.262 1.00 45.69 158 ARG A CA 1
ATOM 1209 C C . ARG A 1 158 ? -14.649 -15.216 -2.333 1.00 45.69 158 ARG A C 1
ATOM 1211 O O . ARG A 1 158 ? -14.724 -16.347 -2.800 1.00 45.69 158 ARG A O 1
ATOM 1218 N N . LEU A 1 159 ? -14.617 -14.974 -1.027 1.00 44.81 159 LEU A N 1
ATOM 1219 C CA . LEU A 1 159 ? -14.874 -16.018 -0.044 1.00 44.81 159 LEU A CA 1
ATOM 1220 C C . LEU A 1 159 ? -16.391 -16.178 0.076 1.00 44.81 159 LEU A C 1
ATOM 1222 O O . LEU A 1 159 ? -17.081 -15.262 0.528 1.00 44.81 159 LEU A O 1
ATOM 1226 N N . ASP A 1 160 ? -16.909 -17.326 -0.358 1.00 41.50 160 ASP A N 1
ATOM 1227 C CA . ASP A 1 160 ? -18.302 -17.684 -0.108 1.00 41.50 160 ASP A CA 1
ATOM 1228 C C . ASP A 1 160 ? -18.501 -17.883 1.399 1.00 41.50 160 ASP A C 1
ATOM 1230 O O . ASP A 1 160 ? -17.811 -18.683 2.038 1.00 41.50 160 ASP A O 1
ATOM 1234 N N . GLN A 1 161 ? -19.427 -17.116 1.980 1.00 43.81 161 GLN A N 1
ATOM 1235 C CA . GLN A 1 161 ? -19.811 -17.253 3.382 1.00 43.81 161 GLN A CA 1
ATOM 1236 C C . GLN A 1 161 ? -20.513 -18.605 3.560 1.00 43.81 161 GLN A C 1
ATOM 1238 O O . GLN A 1 161 ? -21.565 -18.837 2.965 1.00 43.81 161 GLN A O 1
ATOM 1243 N N . LYS A 1 162 ? -19.910 -19.500 4.348 1.00 37.12 162 LYS A N 1
ATOM 1244 C CA . LYS A 1 162 ? -20.610 -20.663 4.904 1.00 37.12 162 LYS A CA 1
ATOM 1245 C C . LYS A 1 162 ? -21.444 -20.258 6.107 1.00 37.12 162 LYS A C 1
ATOM 1247 O O . LYS A 1 162 ? -20.937 -19.440 6.906 1.00 37.12 162 LYS A O 1
#

Organism: NCBI:txid2004704

Secondary structure (DSSP, 8-state):
---HHHHHHHHHHTTSTTEEEEEE-SS-EEEEEEE-HHHHHHHHHTTT-EEEEEEEEEEEEEPEEE-TTS-EEE-SSPPPHHHHHTSTTEEEEEEEEETTEEEEEEEEEEES-HHHHHTSTTTSSEEEEEEEEEEEEEE--TT---EEE-TTT--EEE----

Solvent-accessible surface area (backbone atoms only — not comparable to full-atom values): 8781 Å² total; per-residue (Å²): 131,74,45,62,61,32,45,53,50,30,60,58,53,55,71,40,92,33,44,76,45,62,44,55,40,88,72,31,33,42,35,34,33,42,35,55,51,64,59,57,49,56,56,39,44,78,71,58,30,41,61,40,29,44,29,35,36,32,34,23,35,45,35,68,39,73,48,100,81,76,42,83,39,66,43,90,79,44,57,56,44,70,65,57,31,71,38,86,33,37,70,38,42,44,81,43,76,56,97,89,38,76,31,37,43,36,32,32,54,75,18,77,39,38,60,61,58,48,53,42,38,65,78,44,33,26,29,80,61,35,27,67,38,32,43,34,34,28,28,59,56,93,82,76,68,52,68,47,67,45,91,89,71,70,47,76,41,75,56,81,87,126

Radius of gyration: 16.35 Å; Cα contacts (8 Å, |Δi|>4): 340; chains: 1; bounding box: 42×34×45 Å

pLDDT: mean 77.3, std 16.64, range [34.94, 95.25]

Sequence (162 aa):
MSTDRFEVVANDLRQQSGVIECVAWSDSVSVRYSGVLCDLRRRARTHDLVPVTIDGVLYAEPVPVENADDEIVPDDDPAPTAVVAEADGVQSAHMMEDNGRPRLLVTTTGVKSAIDFMELNGPYGWILTEAKEAQIRFAPPKDGVSFLLSRDTSQLQRLDQK

Nearest PDB structures (foldseek):
  4v4b-assembly1_AH  TM=7.094E-01  e=2.225E+00  Saccharomyces cerevisiae
  5j4d-assembly1_QA  TM=4.178E-01  e=8.237E-01  Thermus thermophilus HB27
  1sei-assembly1_B  TM=2.627E-01  e=7.376E-01  Geobacillus stearothermophilus
  7fe6-assembly1_C  TM=1.940E-01  e=9.721E-01  Streptomyces hygroscopicus
  7fe0-assembly1_C  TM=2.005E-01  e=1.512E+00  Streptomyces hygroscopicus

Foldseek 3Di:
DDLPLQVVLQVQLVVDPFWPDWDGDPFWIKTKGAKWVVVSQVSLVVSQKDWQWKFAKFKKFFQWDQDPVRDTGGDPDFADQVVVCPQPQWVGWDWDADPNGIMIITGGDGRRGVVVVCVVVPPGGIGTTGGRIMITMIGHDPVNWRWDQDPNPRDTDTDDDD

Mean predicted aligned error: 9.14 Å